Protein AF-A0A383D9Y8-F1 (afdb_monomer)

Secondary structure (DSSP, 8-state):
-HHHHHHHHH-HHHH-HHHHHHHHHHHHH-SS-HHHHHHHHHHHTSGGGTT--S----TTTS-GGGGGG-HHHHHHS-TTPPPPPPGGGGT-SSS--

Radius of gyration: 19.49 Å; Cα contacts (8 Å, |Δi|>4): 61; chains: 1; bounding box: 49×22×43 Å

Nearest PDB structures (foldseek):
  2lql-assembly1_A  TM=2.352E-01  e=9.912E+00  Homo sapiens

pLDDT: mean 93.59, std 3.79, range [82.75, 98.38]

Structure (mmCIF, N/CA/C/O backbone):
data_AF-A0A383D9Y8-F1
#
_entry.id   AF-A0A383D9Y8-F1
#
loop_
_atom_site.group_PDB
_atom_site.id
_atom_site.type_symbol
_atom_site.label_atom_id
_atom_site.label_alt_id
_atom_site.label_comp_id
_atom_site.label_asym_id
_atom_site.label_entity_id
_atom_site.label_seq_id
_atom_site.pdbx_PDB_ins_code
_atom_site.Cartn_x
_atom_site.Cartn_y
_atom_site.Cartn_z
_atom_site.occupancy
_atom_site.B_iso_or_equiv
_atom_site.auth_seq_id
_atom_site.auth_comp_id
_atom_site.auth_asym_id
_atom_site.auth_atom_id
_atom_site.pdbx_PDB_model_num
ATOM 1 N N . THR A 1 1 ? -11.311 -5.129 16.823 1.00 84.25 1 THR A N 1
ATOM 2 C CA . THR A 1 1 ? -9.914 -4.949 17.290 1.00 84.25 1 THR A CA 1
ATOM 3 C C . THR A 1 1 ? -9.938 -4.266 18.649 1.00 84.25 1 THR A C 1
ATOM 5 O O . THR A 1 1 ? -10.976 -3.720 19.000 1.00 84.25 1 THR A O 1
ATOM 8 N N . LYS A 1 2 ? -8.838 -4.279 19.417 1.00 88.50 2 LYS A N 1
ATOM 9 C CA . LYS A 1 2 ? -8.785 -3.608 20.731 1.00 88.50 2 LYS A CA 1
ATOM 10 C C . LYS A 1 2 ? -9.038 -2.095 20.623 1.00 88.50 2 LYS A C 1
ATOM 12 O O . LYS A 1 2 ? -9.883 -1.573 21.334 1.00 88.50 2 LYS A O 1
ATOM 17 N N . MET A 1 3 ? -8.417 -1.446 19.637 1.00 90.56 3 MET A N 1
ATOM 18 C CA . MET A 1 3 ? -8.632 -0.026 19.326 1.00 90.56 3 MET A CA 1
ATOM 19 C C . MET A 1 3 ? -10.109 0.312 19.060 1.00 90.56 3 MET A C 1
ATOM 21 O O . MET A 1 3 ? -10.609 1.313 19.557 1.00 90.56 3 MET A O 1
ATOM 25 N N . LEU A 1 4 ? -10.832 -0.530 18.309 1.00 89.56 4 LEU A N 1
ATOM 26 C CA . LEU A 1 4 ? -12.257 -0.305 18.036 1.00 89.56 4 LEU A CA 1
ATOM 27 C C . LEU A 1 4 ? -13.095 -0.330 19.322 1.00 89.56 4 LEU A C 1
ATOM 29 O O . LEU A 1 4 ? -14.019 0.463 19.471 1.00 89.56 4 LEU A O 1
ATOM 33 N N . GLN A 1 5 ? -12.769 -1.232 20.249 1.00 91.38 5 GLN A N 1
ATOM 34 C CA . GLN A 1 5 ? -13.477 -1.328 21.522 1.00 91.38 5 GLN A CA 1
ATOM 35 C C . GLN A 1 5 ? -13.221 -0.088 22.389 1.00 91.38 5 GLN A C 1
ATOM 37 O O . GLN A 1 5 ? -14.169 0.479 22.912 1.00 91.38 5 GLN A O 1
ATOM 42 N N . GLU A 1 6 ? -11.980 0.402 22.442 1.00 93.12 6 GLU A N 1
ATOM 43 C CA . GLU A 1 6 ? -11.624 1.625 23.180 1.00 93.12 6 GLU A CA 1
ATOM 44 C C . GLU A 1 6 ? -12.364 2.873 22.657 1.00 93.12 6 GLU A C 1
ATOM 46 O O . GLU A 1 6 ? -12.797 3.716 23.446 1.00 93.12 6 GLU A O 1
ATOM 51 N N . VAL A 1 7 ? -12.568 2.980 21.336 1.00 91.19 7 VAL A N 1
ATOM 52 C CA . VAL A 1 7 ? -13.365 4.062 20.721 1.00 91.19 7 VAL A CA 1
ATOM 53 C C . VAL A 1 7 ? -14.833 3.982 21.148 1.00 91.19 7 VAL A C 1
ATOM 55 O O . VAL A 1 7 ? -15.434 5.000 21.489 1.00 91.19 7 VAL A O 1
ATOM 58 N N . LEU A 1 8 ? -15.408 2.777 21.161 1.00 91.69 8 LEU A N 1
ATOM 59 C CA . LEU A 1 8 ? -16.796 2.562 21.572 1.00 91.69 8 LEU A CA 1
ATOM 60 C C . LEU A 1 8 ? -16.998 2.793 23.077 1.00 91.69 8 LEU A C 1
ATOM 62 O O . LEU A 1 8 ? -17.999 3.388 23.472 1.00 91.69 8 LEU A O 1
ATOM 66 N N . ASP A 1 9 ? -16.044 2.383 23.910 1.00 95.06 9 ASP A N 1
ATOM 67 C CA . ASP A 1 9 ? -16.102 2.567 25.365 1.00 95.06 9 ASP A CA 1
ATOM 68 C C . ASP A 1 9 ? -15.942 4.043 25.763 1.00 95.06 9 ASP A C 1
ATOM 70 O O . ASP A 1 9 ? -16.493 4.491 26.768 1.00 95.06 9 ASP A O 1
ATOM 74 N N . SER A 1 10 ? -15.215 4.825 24.957 1.00 93.81 10 SER A N 1
ATOM 75 C CA . SER A 1 10 ? -15.020 6.263 25.184 1.00 93.81 10 SER A CA 1
ATOM 76 C C . SER A 1 10 ? -16.290 7.093 24.960 1.00 93.81 10 SER A C 1
ATOM 78 O O . SER A 1 10 ? -16.401 8.187 25.519 1.00 93.81 10 SER A O 1
ATOM 80 N N . GLY A 1 11 ? -17.246 6.575 24.181 1.00 91.50 11 GLY A N 1
ATOM 81 C CA . GLY A 1 11 ? -18.537 7.207 23.913 1.00 91.50 11 GLY A CA 1
ATOM 82 C C . GLY A 1 11 ? -18.481 8.408 22.948 1.00 91.50 11 GLY A C 1
ATOM 83 O O . GLY A 1 11 ? -17.435 9.043 22.779 1.00 91.50 11 GLY A O 1
ATOM 84 N N . PRO A 1 12 ? -19.619 8.766 22.321 1.00 92.00 12 PRO A N 1
ATOM 85 C CA . PRO A 1 12 ? -19.683 9.762 21.245 1.00 92.00 12 PRO A CA 1
ATOM 86 C C . PRO A 1 12 ? -19.301 11.184 21.675 1.00 92.00 12 PRO A C 1
ATOM 88 O O . PRO A 1 12 ? -18.909 11.986 20.832 1.00 92.00 12 PRO A O 1
ATOM 91 N N . GLU A 1 13 ? -19.384 11.510 22.968 1.00 93.31 13 GLU A N 1
ATOM 92 C CA . GLU A 1 13 ? -19.002 12.832 23.484 1.00 93.31 13 GLU A CA 1
ATOM 93 C C . GLU A 1 13 ? -17.492 13.086 23.416 1.00 93.31 13 GLU A C 1
ATOM 95 O O . GLU A 1 13 ? -17.073 14.225 23.226 1.00 93.31 13 GLU A O 1
ATOM 100 N N . LYS A 1 14 ? -16.669 12.036 23.545 1.00 92.25 14 LYS A N 1
ATOM 101 C CA . LYS A 1 14 ? -15.203 12.159 23.529 1.00 92.25 14 LYS A CA 1
ATOM 102 C C . LYS A 1 14 ? -14.604 11.965 22.144 1.00 92.25 14 LYS A C 1
ATOM 104 O O . LYS A 1 14 ? -13.659 12.664 21.795 1.00 92.25 14 LYS A O 1
ATOM 109 N N . VAL A 1 15 ? -15.122 11.008 21.373 1.00 89.62 15 VAL A N 1
ATOM 110 C CA . VAL A 1 15 ? -14.572 10.670 20.045 1.00 89.62 15 VAL A CA 1
ATOM 111 C C . VAL A 1 15 ? -15.264 11.412 18.900 1.00 89.62 15 VAL A C 1
ATOM 113 O O . VAL A 1 15 ? -14.769 11.397 17.777 1.00 89.62 15 VAL A O 1
ATOM 116 N N . GLY A 1 16 ? -16.386 12.080 19.180 1.00 93.19 16 GLY A N 1
ATOM 117 C CA . GLY A 1 16 ? -17.249 12.696 18.176 1.00 93.19 16 GLY A CA 1
ATOM 118 C C . GLY A 1 16 ? -18.271 11.707 17.608 1.00 93.19 16 GLY A C 1
ATOM 119 O O . GLY A 1 16 ? -18.005 10.511 17.471 1.00 93.19 16 GLY A O 1
ATOM 120 N N . LYS A 1 17 ? -19.463 12.215 17.268 1.00 91.88 17 LYS A N 1
ATOM 121 C CA . LYS A 1 17 ? -20.590 11.394 16.791 1.00 91.88 17 LYS A CA 1
ATOM 122 C C . LYS A 1 17 ? -20.251 10.613 15.522 1.00 91.88 17 LYS A C 1
ATOM 124 O O . LYS A 1 17 ? -20.439 9.404 15.509 1.00 91.88 17 LYS A O 1
ATOM 129 N N . ASP A 1 18 ? -19.661 11.266 14.524 1.00 90.56 18 ASP A N 1
ATOM 130 C CA . ASP A 1 18 ? -19.348 10.630 13.236 1.00 90.56 18 ASP A CA 1
ATOM 131 C C . ASP A 1 18 ? -18.368 9.457 13.393 1.00 90.56 18 ASP A C 1
ATOM 133 O O . ASP A 1 18 ? -18.528 8.397 12.790 1.00 90.56 18 ASP A O 1
ATOM 137 N N . VAL A 1 19 ? -17.350 9.615 14.244 1.00 88.75 19 VAL A N 1
ATOM 138 C CA . VAL A 1 19 ? -16.363 8.560 14.519 1.00 88.75 19 VAL A CA 1
ATOM 139 C C . VAL A 1 19 ? -17.011 7.403 15.276 1.00 88.75 19 VAL A C 1
ATOM 141 O O . VAL A 1 19 ? -16.758 6.241 14.960 1.00 88.75 19 VAL A O 1
ATOM 144 N N . TYR A 1 20 ? -17.874 7.710 16.246 1.00 91.25 20 TYR A N 1
ATOM 145 C CA . TYR A 1 20 ? -18.599 6.710 17.022 1.00 91.25 20 TYR A CA 1
ATOM 146 C C . TYR A 1 20 ? -19.579 5.897 16.163 1.00 91.25 20 TYR A C 1
ATOM 148 O O . TYR A 1 20 ? -19.618 4.669 16.253 1.00 91.25 20 TYR A O 1
ATOM 156 N N . GLU A 1 21 ? -20.333 6.558 15.285 1.00 91.19 21 GLU A N 1
ATOM 157 C CA . GLU A 1 21 ? -21.257 5.907 14.351 1.00 91.19 21 GLU A CA 1
ATOM 158 C C . GLU A 1 21 ? -20.511 5.027 13.344 1.00 91.19 21 GLU A C 1
ATOM 160 O O . GLU A 1 21 ? -20.895 3.879 13.111 1.00 91.19 21 GLU A O 1
ATOM 165 N N . ASN A 1 22 ?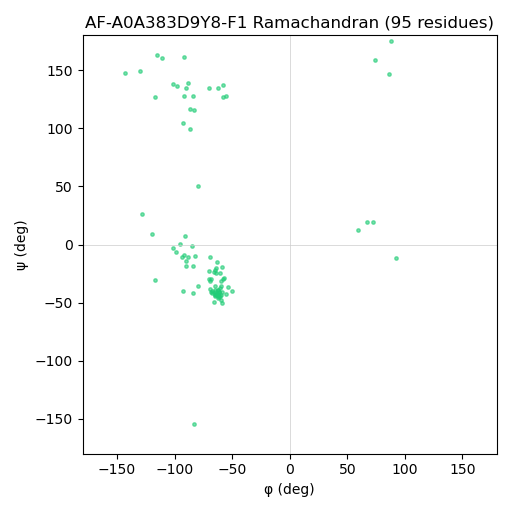 -19.386 5.507 12.810 1.00 87.75 22 ASN A N 1
ATOM 166 C CA . ASN A 1 22 ? -18.522 4.707 11.945 1.00 87.75 22 ASN A CA 1
ATOM 167 C C . ASN A 1 22 ? -17.946 3.483 12.672 1.00 87.75 22 ASN A C 1
ATOM 169 O O . ASN A 1 22 ? -17.905 2.394 12.099 1.00 87.75 22 ASN A O 1
ATOM 173 N N . ALA A 1 23 ? -17.561 3.622 13.943 1.00 88.75 23 ALA A N 1
ATOM 174 C CA . ALA A 1 23 ? -17.094 2.509 14.766 1.00 88.75 23 ALA A CA 1
ATOM 175 C C . ALA A 1 23 ? -18.200 1.467 15.021 1.00 88.75 23 ALA A C 1
ATOM 177 O O . ALA A 1 23 ? -17.949 0.262 14.936 1.00 88.75 23 ALA A O 1
ATOM 178 N N . LEU A 1 24 ? -19.438 1.903 15.280 1.00 90.69 24 LEU A N 1
ATOM 179 C CA . LEU A 1 24 ? -20.593 1.006 15.400 1.00 90.69 24 LEU A CA 1
ATOM 180 C C . LEU A 1 24 ? -20.860 0.257 14.091 1.00 90.69 24 LEU A C 1
ATOM 182 O O . LEU A 1 24 ? -21.022 -0.966 14.098 1.00 90.69 24 LEU A O 1
ATOM 186 N N . ASN A 1 25 ? -20.843 0.971 12.966 1.00 88.06 25 ASN A N 1
ATOM 187 C CA . ASN A 1 25 ? -21.006 0.375 11.644 1.00 88.06 25 ASN A CA 1
ATOM 188 C C . ASN A 1 25 ? -19.909 -0.653 11.352 1.00 88.06 25 ASN A C 1
ATOM 190 O O . ASN A 1 25 ? -20.213 -1.755 10.901 1.00 88.06 25 ASN A O 1
ATOM 194 N N . GLN A 1 26 ? -18.651 -0.350 11.678 1.00 88.38 26 GLN A N 1
ATOM 195 C CA . GLN A 1 26 ? -17.530 -1.276 11.510 1.00 88.38 26 GLN A CA 1
ATOM 196 C C . GLN A 1 26 ? -17.649 -2.516 12.412 1.00 88.38 26 GLN A C 1
ATOM 198 O O . GLN A 1 26 ? -17.282 -3.621 12.010 1.00 88.38 26 GLN A O 1
ATOM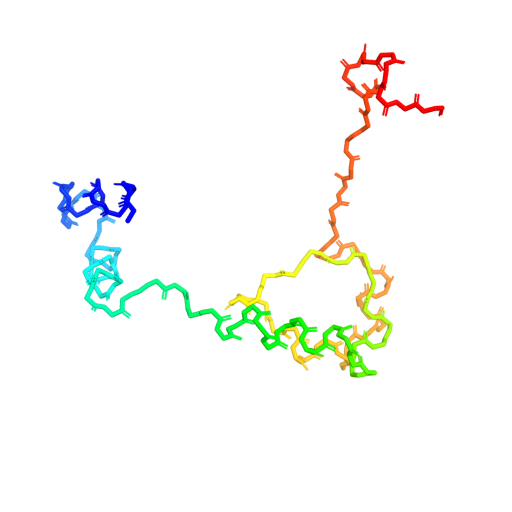 203 N N . LYS A 1 27 ? -18.175 -2.363 13.635 1.00 87.69 27 LYS A N 1
ATOM 204 C CA . LYS A 1 27 ? -18.425 -3.492 14.544 1.00 87.69 27 LYS A CA 1
ATOM 205 C C . LYS A 1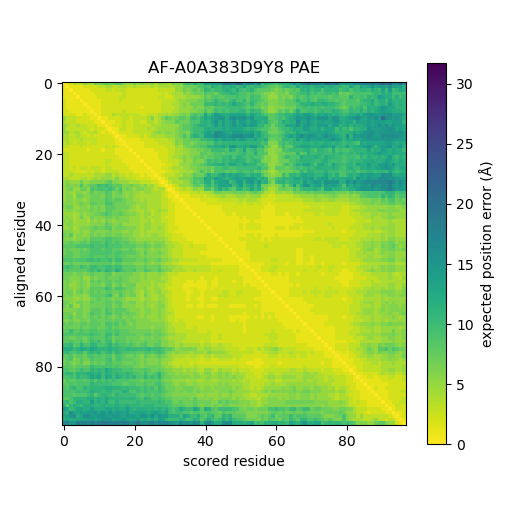 27 ? -19.487 -4.446 13.991 1.00 87.69 27 LYS A C 1
ATOM 207 O O . LYS A 1 27 ? -19.328 -5.655 14.137 1.00 87.69 27 LYS A O 1
ATOM 212 N N . ASN A 1 28 ? -20.533 -3.912 13.362 1.00 86.94 28 ASN A N 1
ATOM 213 C CA . ASN A 1 28 ? -21.656 -4.702 12.851 1.00 86.94 28 ASN A CA 1
ATOM 214 C C . ASN A 1 28 ? -21.389 -5.295 11.460 1.00 86.94 28 ASN A 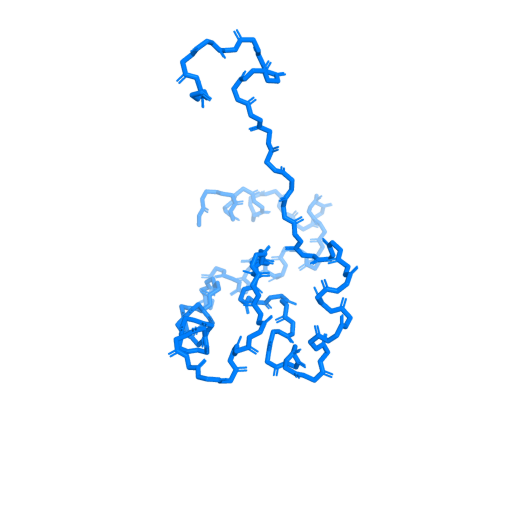C 1
ATOM 216 O O . ASN A 1 28 ? -21.714 -6.452 11.214 1.00 86.94 28 ASN A O 1
ATOM 220 N N . ASN A 1 29 ? -20.780 -4.517 10.562 1.00 84.69 29 ASN A N 1
ATOM 221 C CA . ASN A 1 29 ? -20.618 -4.872 9.148 1.00 84.69 29 ASN A CA 1
ATOM 222 C C . ASN A 1 29 ? -19.212 -5.395 8.811 1.00 84.69 29 ASN A C 1
ATOM 224 O O . ASN A 1 29 ? -18.956 -5.800 7.678 1.00 84.69 29 ASN A O 1
ATOM 228 N N . GLY A 1 30 ? -18.301 -5.404 9.787 1.00 82.75 30 GLY A N 1
ATOM 229 C CA . GLY A 1 30 ? -16.904 -5.773 9.596 1.00 82.75 30 GLY A CA 1
ATOM 230 C C . GLY A 1 30 ? -16.015 -4.595 9.187 1.00 82.75 30 GLY A C 1
ATOM 231 O O . GLY A 1 30 ? -16.454 -3.462 9.004 1.00 82.75 30 GLY A O 1
ATOM 232 N N . GLY A 1 31 ? -14.712 -4.870 9.107 1.00 83.94 31 GLY A N 1
ATOM 233 C CA . GLY A 1 31 ? -13.696 -3.890 8.727 1.00 83.94 31 GLY A CA 1
ATOM 234 C C . GLY A 1 31 ? -13.551 -3.717 7.215 1.00 83.94 31 GLY A C 1
ATOM 235 O O . GLY A 1 31 ? -14.461 -3.983 6.437 1.00 83.94 31 GLY A O 1
ATOM 236 N N . THR A 1 32 ? -12.363 -3.292 6.793 1.00 86.50 32 THR A N 1
ATOM 237 C CA . THR A 1 32 ? -12.017 -3.164 5.375 1.00 86.50 32 THR A CA 1
ATOM 238 C C . THR A 1 32 ? -12.179 -4.506 4.646 1.00 86.50 32 THR A C 1
ATOM 240 O O . THR A 1 32 ? -11.586 -5.498 5.079 1.00 86.50 32 THR A O 1
ATOM 243 N N . PRO A 1 33 ? -12.930 -4.564 3.531 1.00 90.75 33 PRO A N 1
ATOM 244 C CA . PRO A 1 33 ? -13.099 -5.796 2.769 1.00 90.75 33 PRO A CA 1
ATOM 245 C C . PRO A 1 33 ? -11.774 -6.317 2.199 1.00 90.75 33 PRO A C 1
ATOM 247 O O . PRO A 1 33 ? -11.030 -5.569 1.563 1.00 90.75 33 PRO A O 1
ATOM 250 N N . LEU A 1 34 ? -11.523 -7.628 2.324 1.00 91.50 34 LEU A N 1
ATOM 251 C CA . LEU A 1 34 ? -10.345 -8.289 1.732 1.00 91.50 34 LEU A CA 1
ATOM 252 C C . LEU A 1 34 ? -10.268 -8.110 0.210 1.00 91.50 34 LEU A C 1
ATOM 254 O O . LEU A 1 34 ? -9.175 -8.046 -0.353 1.00 91.50 34 LEU A O 1
ATOM 258 N N . LYS A 1 35 ? -11.430 -7.987 -0.444 1.00 95.06 35 LYS A N 1
ATOM 259 C CA . LYS A 1 35 ? -11.543 -7.793 -1.890 1.00 95.06 35 LYS A CA 1
ATOM 260 C C . LYS A 1 35 ? -10.722 -6.599 -2.383 1.00 95.06 35 LYS A C 1
ATOM 262 O O . LYS A 1 35 ? -10.117 -6.707 -3.43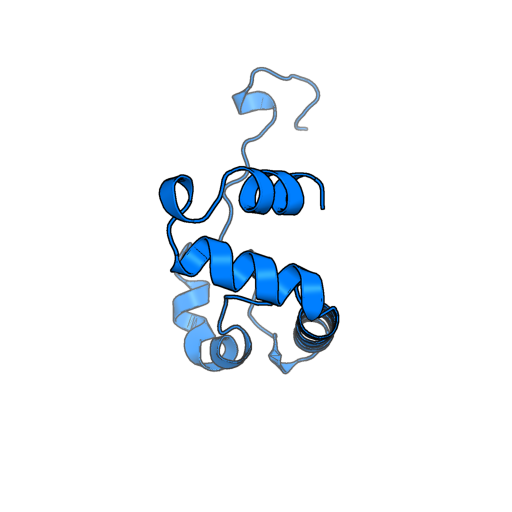4 1.00 95.06 35 LYS A O 1
ATOM 267 N N . LEU A 1 36 ? -10.631 -5.509 -1.616 1.00 96.06 36 LEU A N 1
ATOM 268 C CA . LEU A 1 36 ? -9.879 -4.320 -2.037 1.00 96.06 36 LEU A CA 1
ATOM 269 C C . LEU A 1 36 ? -8.389 -4.629 -2.233 1.00 96.06 36 LEU A C 1
ATOM 271 O O . LEU A 1 36 ? -7.799 -4.237 -3.235 1.00 96.06 36 LEU A O 1
ATOM 275 N N . GLY A 1 37 ? -7.792 -5.378 -1.301 1.00 96.31 37 GLY A N 1
ATOM 276 C CA . GLY A 1 37 ? -6.403 -5.821 -1.425 1.00 96.31 37 GLY A CA 1
ATOM 277 C C . GLY A 1 37 ? -6.213 -6.831 -2.558 1.00 96.31 37 GLY A C 1
ATOM 278 O O . GLY A 1 37 ? -5.237 -6.741 -3.297 1.00 96.31 37 GLY A O 1
ATOM 279 N N . ALA A 1 38 ? -7.162 -7.757 -2.728 1.00 97.81 38 ALA A N 1
ATOM 280 C CA . ALA A 1 38 ? -7.131 -8.728 -3.821 1.00 97.81 38 ALA A CA 1
ATOM 281 C C . ALA A 1 38 ? -7.231 -8.053 -5.200 1.00 97.81 38 ALA A C 1
ATOM 283 O O . ALA A 1 38 ? -6.460 -8.384 -6.096 1.00 97.81 38 ALA A O 1
ATOM 284 N N . ASP A 1 39 ? -8.125 -7.074 -5.355 1.00 98.25 39 ASP A N 1
ATOM 285 C CA . ASP A 1 39 ? -8.294 -6.304 -6.589 1.00 98.25 39 ASP A CA 1
ATOM 286 C C . ASP A 1 39 ? -7.004 -5.547 -6.943 1.00 98.25 39 ASP A C 1
ATOM 288 O O . ASP A 1 39 ? -6.560 -5.599 -8.090 1.00 98.25 39 ASP A O 1
ATOM 292 N N . LEU A 1 40 ? -6.366 -4.898 -5.958 1.00 98.31 40 LEU A N 1
ATOM 293 C CA . LEU A 1 40 ? -5.083 -4.222 -6.169 1.00 98.31 40 LEU A CA 1
ATOM 294 C C . LEU A 1 40 ? 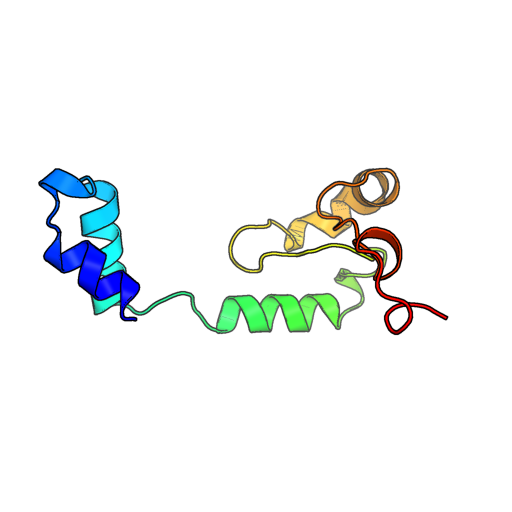-3.980 -5.216 -6.567 1.00 98.31 40 LEU A C 1
ATOM 296 O O . LEU A 1 40 ? -3.213 -4.938 -7.483 1.00 98.31 40 LEU A O 1
ATOM 300 N N . ALA A 1 41 ? -3.9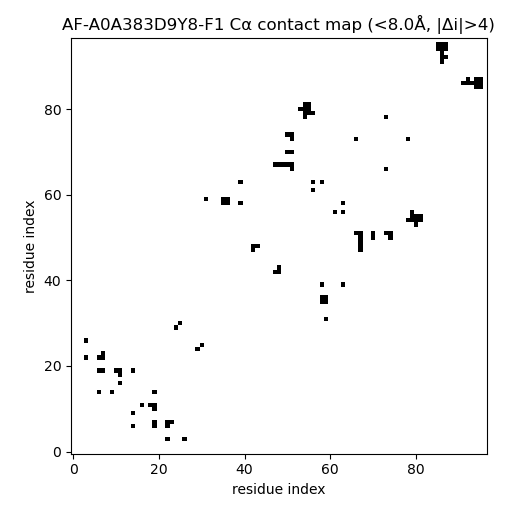03 -6.382 -5.919 1.00 98.12 41 ALA A N 1
ATOM 301 C CA . ALA A 1 41 ? -2.911 -7.403 -6.258 1.00 98.12 41 ALA A CA 1
ATOM 302 C C . ALA A 1 41 ? -3.083 -7.922 -7.696 1.00 98.12 41 ALA A C 1
ATOM 304 O O . ALA A 1 41 ? -2.101 -8.051 -8.422 1.00 98.12 41 ALA A O 1
ATOM 305 N N . VAL A 1 42 ? -4.325 -8.171 -8.127 1.00 98.31 42 VAL A N 1
ATOM 306 C CA . VAL A 1 42 ? -4.634 -8.580 -9.508 1.00 98.31 42 VAL A CA 1
ATOM 307 C C . VAL A 1 42 ? -4.274 -7.477 -10.502 1.00 98.31 42 VAL A C 1
ATOM 309 O O . VAL A 1 42 ? -3.673 -7.767 -11.534 1.00 98.31 42 VAL A O 1
ATOM 312 N N . PHE A 1 43 ? -4.589 -6.217 -10.191 1.00 98.38 43 PHE A N 1
ATOM 313 C CA . PHE A 1 43 ? -4.206 -5.075 -11.021 1.00 98.38 43 PHE A CA 1
ATOM 314 C C . PHE A 1 43 ? -2.687 -4.983 -11.202 1.00 98.38 43 PHE A C 1
ATOM 316 O O . PHE A 1 43 ? -2.225 -4.919 -12.341 1.00 98.38 43 PHE A O 1
ATOM 323 N N . LEU A 1 44 ? -1.921 -5.049 -10.106 1.00 97.56 44 LEU A N 1
ATOM 324 C CA . LEU A 1 44 ? -0.453 -5.001 -10.121 1.00 97.56 44 LEU A CA 1
ATOM 325 C C . LEU A 1 44 ? 0.193 -6.213 -10.813 1.00 97.56 44 LEU A C 1
ATOM 327 O O . LEU A 1 44 ? 1.325 -6.127 -11.274 1.00 97.56 44 LEU A O 1
ATOM 331 N N . ALA A 1 45 ? -0.509 -7.345 -10.889 1.00 97.81 45 ALA A N 1
ATOM 332 C CA . ALA A 1 45 ? -0.070 -8.526 -11.634 1.00 97.81 45 ALA A CA 1
ATOM 333 C C . ALA A 1 45 ? -0.439 -8.478 -13.131 1.00 97.81 45 ALA A C 1
ATOM 335 O O . ALA A 1 45 ? -0.131 -9.414 -13.870 1.00 97.81 45 ALA A O 1
ATOM 336 N N . SER A 1 46 ? -1.121 -7.423 -13.583 1.00 97.94 46 SER A N 1
ATOM 337 C CA . SER A 1 46 ? -1.589 -7.264 -14.961 1.00 97.94 46 SER A CA 1
ATOM 338 C C . SER A 1 46 ? -0.844 -6.149 -15.697 1.00 97.94 46 SER A C 1
ATOM 340 O O . SER A 1 46 ? -0.337 -5.212 -15.077 1.00 97.94 46 SER A O 1
ATOM 342 N N . SER A 1 47 ? -0.894 -6.182 -17.032 1.00 97.81 47 SER A N 1
ATOM 343 C CA . SER A 1 47 ? -0.329 -5.131 -17.892 1.00 97.81 47 SER A CA 1
ATOM 344 C C . SER A 1 47 ? -0.992 -3.762 -17.712 1.00 97.81 47 SER A C 1
ATOM 346 O O . SER A 1 47 ? -0.456 -2.746 -18.137 1.00 97.81 47 SER A O 1
ATOM 348 N N . ALA A 1 48 ? -2.165 -3.697 -17.071 1.00 97.00 48 ALA A N 1
ATOM 349 C CA . ALA A 1 48 ? -2.804 -2.423 -16.751 1.00 97.00 48 ALA A CA 1
ATOM 350 C C . ALA A 1 48 ? -1.971 -1.583 -15.770 1.00 97.00 48 ALA A C 1
ATOM 352 O O . ALA A 1 48 ? -2.177 -0.377 -15.690 1.00 97.00 48 ALA A O 1
ATOM 353 N N . SER A 1 49 ? -1.050 -2.205 -15.030 1.00 96.94 49 SER A N 1
ATOM 354 C CA . SER A 1 49 ? -0.164 -1.525 -14.084 1.00 96.94 49 SER A CA 1
ATOM 355 C C . SER A 1 49 ? 1.211 -1.171 -14.660 1.00 96.94 49 SER A C 1
ATOM 357 O O . SER A 1 49 ? 2.030 -0.576 -13.955 1.00 96.94 49 SER A O 1
ATOM 359 N N . ASP A 1 50 ? 1.472 -1.498 -15.931 1.00 97.25 50 ASP A N 1
ATOM 360 C CA . ASP A 1 50 ? 2.767 -1.261 -16.568 1.00 97.25 50 ASP A CA 1
ATOM 361 C C . ASP A 1 50 ? 3.164 0.222 -16.473 1.00 97.25 50 ASP A C 1
ATOM 363 O O . ASP A 1 50 ? 2.405 1.129 -16.815 1.00 97.25 50 ASP A O 1
ATOM 367 N N . GLY A 1 51 ? 4.377 0.470 -15.975 1.00 95.38 51 GLY A N 1
ATOM 368 C CA . GLY A 1 51 ? 4.904 1.816 -15.733 1.00 95.38 51 GLY A CA 1
ATOM 369 C C . GLY A 1 51 ? 4.654 2.370 -14.324 1.00 95.38 51 GLY A C 1
ATOM 370 O O . GLY A 1 51 ? 5.303 3.344 -13.943 1.00 95.38 51 GLY A O 1
ATOM 371 N N . ILE A 1 52 ? 3.804 1.742 -13.503 1.00 96.56 52 ILE A N 1
ATOM 372 C CA . ILE A 1 52 ? 3.614 2.126 -12.095 1.00 96.56 52 ILE A CA 1
ATOM 373 C C . ILE A 1 52 ? 4.657 1.405 -11.236 1.00 96.56 52 ILE A C 1
ATOM 375 O O . ILE A 1 52 ? 4.502 0.239 -10.882 1.00 96.56 52 ILE A O 1
ATOM 379 N N . THR A 1 53 ? 5.737 2.102 -10.876 1.00 93.12 53 THR A N 1
ATOM 380 C CA . THR A 1 53 ? 6.833 1.519 -10.085 1.00 93.12 53 THR A CA 1
ATOM 381 C C . THR A 1 53 ? 7.216 2.380 -8.881 1.00 93.12 53 THR A C 1
ATOM 383 O O . THR A 1 53 ? 7.081 3.609 -8.889 1.00 93.12 53 THR A O 1
ATOM 386 N N . GLY A 1 54 ? 7.680 1.713 -7.816 1.00 93.50 54 GLY A N 1
ATOM 387 C CA . GLY A 1 54 ? 8.222 2.361 -6.616 1.00 93.50 54 GLY A CA 1
ATOM 388 C C . GLY A 1 54 ? 7.205 3.149 -5.783 1.00 93.50 54 GLY A C 1
ATOM 389 O O . GLY A 1 54 ? 7.608 4.012 -5.008 1.00 93.50 54 GLY A O 1
ATOM 390 N N . LYS A 1 55 ? 5.904 2.879 -5.947 1.00 96.25 55 LYS A N 1
ATOM 391 C CA . LYS A 1 55 ? 4.822 3.591 -5.254 1.00 96.25 55 LYS A CA 1
ATOM 392 C C . LYS A 1 55 ? 4.272 2.782 -4.076 1.00 96.25 55 LYS A C 1
ATOM 394 O O . LYS A 1 55 ? 4.056 1.578 -4.184 1.00 96.25 55 LYS A O 1
ATOM 399 N N . LEU A 1 56 ? 4.020 3.459 -2.961 1.00 97.12 56 LEU A N 1
ATOM 400 C CA . LEU A 1 56 ? 3.236 2.983 -1.828 1.00 97.12 56 LEU A CA 1
ATOM 401 C C . LEU A 1 56 ? 1.757 3.224 -2.134 1.00 97.12 56 LEU A C 1
ATOM 403 O O . LEU A 1 56 ? 1.334 4.370 -2.242 1.00 97.12 56 LEU A O 1
ATOM 407 N N . ILE A 1 57 ? 0.985 2.145 -2.254 1.00 97.00 57 ILE A N 1
ATOM 408 C CA . ILE A 1 57 ? -0.421 2.204 -2.662 1.00 97.00 57 ILE A CA 1
ATOM 409 C C . ILE A 1 57 ? -1.312 1.692 -1.533 1.00 97.00 57 ILE A C 1
ATOM 411 O O . ILE A 1 57 ? -1.151 0.574 -1.040 1.00 97.00 57 ILE A O 1
ATOM 415 N N . SER A 1 58 ? -2.290 2.502 -1.155 1.00 96.75 58 SER A N 1
ATOM 416 C CA . SER A 1 58 ? -3.371 2.164 -0.245 1.00 96.75 58 SER A CA 1
ATOM 417 C C . SER A 1 58 ? -4.574 1.662 -1.039 1.00 96.75 58 SER A C 1
ATOM 419 O O . SER A 1 58 ? -5.324 2.445 -1.622 1.00 96.75 58 SER A O 1
ATOM 421 N N . ALA A 1 59 ? -4.801 0.344 -1.030 1.00 96.56 59 ALA A N 1
ATOM 422 C CA . ALA A 1 59 ? -5.920 -0.278 -1.745 1.00 96.56 59 ALA A CA 1
ATOM 423 C C . ALA A 1 59 ? -7.303 0.370 -1.490 1.00 96.56 59 ALA A C 1
ATOM 425 O O . ALA A 1 59 ? -8.059 0.494 -2.453 1.00 96.56 59 ALA A O 1
ATOM 426 N N . PRO A 1 60 ? -7.659 0.794 -0.254 1.00 95.00 60 PRO A N 1
ATOM 427 C CA . PRO A 1 60 ? -8.958 1.416 0.008 1.00 95.00 60 PRO A CA 1
ATOM 428 C C . PRO A 1 60 ? -9.042 2.919 -0.292 1.00 95.00 60 PRO A C 1
ATOM 430 O O . PRO A 1 60 ? -10.153 3.437 -0.358 1.00 95.00 60 PRO A O 1
ATOM 433 N N . TRP A 1 61 ? -7.915 3.631 -0.392 1.00 95.44 61 TRP A N 1
ATOM 434 C CA . TRP A 1 61 ? -7.905 5.103 -0.345 1.00 95.44 61 TRP A CA 1
ATOM 435 C C . TRP A 1 61 ? -7.392 5.736 -1.636 1.00 95.44 61 TRP A C 1
ATOM 437 O O . TRP A 1 61 ? -7.836 6.824 -2.000 1.00 95.44 61 TRP A O 1
ATOM 447 N N . ASP A 1 62 ? -6.493 5.058 -2.345 1.00 96.88 62 ASP A N 1
ATOM 448 C CA . ASP A 1 62 ? -5.926 5.581 -3.579 1.00 96.88 62 ASP A CA 1
ATOM 449 C C . ASP A 1 62 ? -6.778 5.192 -4.783 1.00 96.88 62 ASP A C 1
ATOM 451 O O . ASP A 1 62 ? -7.222 4.053 -4.927 1.00 96.88 62 ASP A O 1
ATOM 455 N N . LYS A 1 63 ? -6.952 6.131 -5.715 1.00 96.62 63 LYS A N 1
ATOM 456 C CA . LYS A 1 63 ? -7.613 5.888 -7.007 1.00 96.62 63 LYS A CA 1
ATOM 457 C C . LYS A 1 63 ? -6.664 5.215 -8.001 1.00 96.62 63 LYS A C 1
ATOM 459 O O . LYS A 1 63 ? -6.503 5.673 -9.128 1.00 96.62 63 LYS A O 1
ATOM 464 N N . TRP A 1 64 ? -6.010 4.137 -7.579 1.00 97.19 64 TRP A N 1
ATOM 465 C CA . TRP A 1 64 ? -4.964 3.454 -8.347 1.00 97.19 64 TRP A CA 1
ATOM 466 C C . TRP A 1 64 ? -5.454 2.918 -9.703 1.00 97.19 64 TRP A C 1
ATOM 468 O O . TRP A 1 64 ? -4.667 2.821 -10.638 1.00 97.19 64 TRP A O 1
ATOM 478 N N . MET A 1 65 ? -6.756 2.657 -9.865 1.00 96.50 65 MET A N 1
ATOM 479 C CA . MET A 1 65 ? -7.349 2.282 -11.160 1.00 96.50 65 MET A CA 1
ATOM 480 C C . MET A 1 65 ? -7.248 3.390 -12.223 1.00 96.50 65 MET A C 1
ATOM 482 O O . MET A 1 65 ? -7.265 3.096 -13.416 1.00 96.50 65 MET A O 1
ATOM 486 N N . ASP A 1 66 ? -7.143 4.658 -11.813 1.00 97.38 66 ASP A N 1
ATOM 487 C CA . ASP A 1 66 ? -6.997 5.798 -12.727 1.00 97.38 66 ASP A CA 1
ATOM 488 C C . ASP A 1 66 ? -5.532 6.132 -13.037 1.00 97.38 66 ASP A C 1
ATOM 490 O O . ASP A 1 66 ? -5.252 6.854 -13.992 1.00 97.38 66 ASP A O 1
ATOM 494 N N . TRP A 1 67 ? -4.582 5.591 -12.274 1.00 97.25 67 TRP A N 1
ATOM 495 C CA . TRP A 1 67 ? -3.155 5.902 -12.403 1.00 97.25 67 TRP A CA 1
ATOM 496 C C . TRP A 1 67 ? -2.533 5.592 -13.772 1.00 97.25 67 TRP A C 1
ATOM 498 O O . TRP A 1 67 ? -1.665 6.363 -14.182 1.00 97.25 67 TRP A O 1
ATOM 508 N N . PRO A 1 68 ? -2.978 4.578 -14.542 1.00 97.25 68 PRO A N 1
ATOM 509 C CA . PRO A 1 68 ? -2.489 4.372 -15.908 1.00 97.25 68 PRO A CA 1
ATOM 510 C C . PRO A 1 68 ? -2.722 5.572 -16.843 1.00 97.25 68 PRO A C 1
ATOM 512 O O . PRO A 1 68 ? -2.050 5.705 -17.861 1.00 97.25 68 PRO A O 1
ATOM 515 N N . LYS A 1 69 ? -3.646 6.480 -16.497 1.00 97.62 69 LYS A N 1
ATOM 516 C CA . LYS A 1 69 ? -3.899 7.729 -17.236 1.00 97.62 69 LYS A CA 1
ATOM 517 C C . LYS A 1 69 ? -2.920 8.855 -16.870 1.00 97.62 69 LYS A C 1
ATOM 519 O O . LYS A 1 69 ? -2.911 9.875 -17.549 1.00 97.62 69 LYS A O 1
ATOM 524 N N . HIS A 1 70 ? -2.116 8.672 -15.820 1.00 96.81 70 HIS A N 1
ATOM 525 C CA . HIS A 1 70 ? -1.251 9.687 -15.203 1.00 96.81 70 HIS A CA 1
ATOM 526 C C . HIS A 1 70 ? 0.206 9.210 -15.053 1.00 96.81 70 HIS A C 1
ATOM 528 O O . HIS A 1 70 ? 0.925 9.622 -14.141 1.00 96.81 70 HIS A O 1
ATOM 534 N N . LEU A 1 71 ? 0.649 8.284 -15.914 1.00 96.38 71 LEU A N 1
ATOM 535 C CA . LEU A 1 71 ? 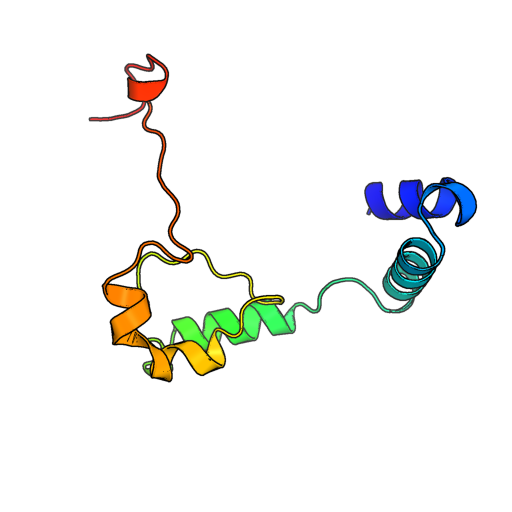1.970 7.652 -15.798 1.00 96.38 71 LEU A CA 1
ATOM 536 C C . LEU A 1 71 ? 3.121 8.659 -15.874 1.00 96.38 71 LEU A C 1
ATOM 538 O O . LEU A 1 71 ? 4.119 8.493 -15.177 1.00 96.38 71 LEU A O 1
ATOM 542 N N . ASN A 1 72 ? 2.987 9.704 -16.693 1.00 95.88 72 ASN A N 1
ATOM 543 C CA . ASN A 1 72 ? 4.026 10.719 -16.816 1.00 95.88 72 ASN A CA 1
ATOM 544 C C . ASN A 1 72 ? 4.178 11.500 -15.504 1.00 95.88 72 ASN A C 1
ATOM 546 O O . ASN A 1 72 ? 5.279 11.595 -14.968 1.00 95.88 72 ASN A O 1
ATOM 550 N N . GLU A 1 73 ? 3.073 11.989 -14.939 1.00 95.94 73 GLU A N 1
ATOM 551 C CA . GLU A 1 73 ? 3.060 12.717 -13.669 1.00 95.94 73 GLU A CA 1
ATOM 552 C C . GLU A 1 73 ? 3.572 11.849 -12.511 1.00 95.94 73 GLU A C 1
ATOM 554 O O . GLU A 1 73 ? 4.357 12.315 -11.683 1.00 95.94 73 GLU A O 1
ATOM 559 N N . LEU A 1 74 ? 3.188 10.569 -12.478 1.00 95.25 74 LEU A N 1
ATOM 560 C CA . LEU A 1 74 ? 3.674 9.592 -11.496 1.00 95.25 74 LEU A CA 1
ATOM 561 C C . LEU A 1 74 ? 5.159 9.244 -11.672 1.00 95.25 74 LEU A C 1
ATOM 563 O O . LEU A 1 74 ? 5.819 8.864 -10.703 1.00 95.25 74 LEU A O 1
ATOM 567 N N . GLY A 1 75 ? 5.674 9.315 -12.899 1.00 93.19 75 GLY A N 1
ATOM 568 C CA . GLY A 1 75 ? 7.059 8.986 -13.226 1.00 93.19 75 GLY A CA 1
ATOM 569 C C . GLY A 1 75 ? 8.039 10.106 -12.886 1.00 93.19 75 GLY A C 1
ATOM 570 O O . GLY A 1 75 ? 9.154 9.826 -12.453 1.00 93.19 75 GLY A O 1
ATOM 571 N N . ILE A 1 76 ? 7.626 11.367 -13.051 1.00 95.12 76 ILE A N 1
ATOM 572 C CA . ILE A 1 76 ? 8.491 12.535 -12.815 1.00 95.12 76 ILE A CA 1
ATOM 573 C C . ILE A 1 76 ? 8.406 13.097 -11.390 1.00 95.12 76 ILE A C 1
ATOM 575 O O . ILE A 1 76 ? 9.183 13.987 -11.049 1.00 95.12 76 ILE A O 1
ATOM 579 N N . SER A 1 77 ? 7.464 12.622 -10.570 1.00 94.75 77 SER A N 1
ATOM 580 C CA . SER A 1 77 ? 7.251 13.107 -9.202 1.00 94.75 77 SER A CA 1
ATOM 581 C C . SER A 1 77 ? 7.540 12.046 -8.140 1.00 94.75 77 SER A C 1
ATOM 583 O O . SER A 1 77 ? 7.594 10.845 -8.409 1.00 94.75 77 SER A O 1
ATOM 585 N N . ASP A 1 78 ? 7.713 12.503 -6.901 1.00 94.44 78 ASP A N 1
ATOM 586 C CA . ASP A 1 78 ? 7.894 11.671 -5.709 1.00 94.44 78 ASP A CA 1
ATOM 587 C C . ASP A 1 78 ? 6.568 11.329 -5.008 1.00 94.44 78 ASP A C 1
ATOM 589 O O . ASP A 1 78 ? 6.565 10.706 -3.942 1.00 94.44 78 ASP A O 1
ATOM 593 N N . VAL A 1 79 ? 5.426 11.676 -5.611 1.00 95.12 79 VAL A N 1
ATOM 594 C CA . VAL A 1 79 ? 4.108 11.375 -5.051 1.00 95.12 79 VAL A CA 1
ATOM 595 C C . VAL A 1 79 ? 3.951 9.866 -4.847 1.00 95.12 79 VAL A C 1
ATOM 597 O O . VAL A 1 79 ? 4.376 9.053 -5.673 1.00 95.12 79 VAL A O 1
ATOM 600 N N . TYR A 1 80 ? 3.388 9.490 -3.699 1.00 95.75 80 TYR A N 1
ATOM 601 C CA . TYR A 1 80 ? 3.261 8.101 -3.243 1.00 95.75 80 TYR A CA 1
ATOM 602 C C . TYR A 1 80 ? 4.593 7.344 -3.091 1.00 95.75 80 TYR A C 1
ATOM 604 O O . TYR A 1 80 ? 4.576 6.130 -2.937 1.00 95.75 80 TYR A O 1
ATOM 612 N N . SER A 1 81 ? 5.754 8.000 -3.116 1.00 95.81 81 SER A N 1
ATOM 613 C CA . SER A 1 81 ? 7.050 7.324 -2.968 1.00 95.81 81 SER A CA 1
ATOM 614 C C . SER A 1 81 ? 7.559 7.427 -1.528 1.00 95.81 81 SER A C 1
ATOM 616 O O . SER A 1 81 ? 7.498 8.484 -0.902 1.00 95.81 81 SER A O 1
ATOM 618 N N . LEU A 1 82 ? 8.081 6.326 -0.980 1.00 94.06 82 LEU A N 1
ATOM 619 C CA . LEU A 1 82 ? 8.710 6.329 0.343 1.00 94.06 82 LEU A CA 1
ATOM 620 C C . LEU A 1 82 ? 10.205 6.631 0.232 1.00 94.06 82 LEU A C 1
ATOM 622 O O . LEU A 1 82 ? 10.919 6.005 -0.552 1.00 94.06 82 LEU A O 1
ATOM 626 N N . ARG A 1 83 ? 10.712 7.518 1.095 1.00 91.81 83 ARG A N 1
ATOM 627 C CA . ARG A 1 83 ? 12.156 7.675 1.301 1.00 91.81 83 ARG A CA 1
ATOM 628 C C . ARG A 1 83 ? 12.625 6.675 2.354 1.00 91.81 83 ARG A C 1
ATOM 630 O O . ARG A 1 83 ? 12.230 6.754 3.516 1.00 91.81 83 ARG A O 1
ATOM 637 N N . ARG A 1 84 ? 13.498 5.751 1.953 1.00 92.06 84 ARG A N 1
ATOM 638 C CA . ARG A 1 84 ? 14.163 4.829 2.879 1.00 92.06 84 ARG A CA 1
ATOM 639 C C . ARG A 1 84 ? 15.180 5.587 3.735 1.00 92.06 84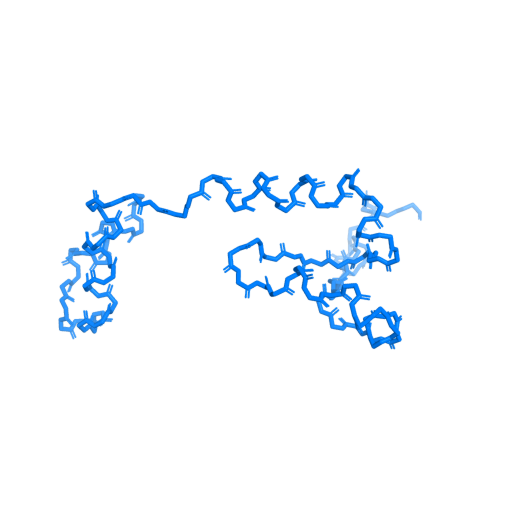 ARG A C 1
ATOM 641 O O . ARG A 1 84 ? 15.975 6.360 3.211 1.00 92.06 84 ARG A O 1
ATOM 648 N N . ILE A 1 85 ? 15.159 5.305 5.033 1.00 94.19 85 ILE A N 1
ATOM 649 C CA . ILE A 1 85 ? 16.234 5.627 5.975 1.00 94.19 85 ILE A CA 1
ATOM 650 C C . ILE A 1 85 ? 17.152 4.406 6.023 1.00 94.19 85 ILE A C 1
ATOM 652 O O . ILE A 1 85 ? 16.667 3.287 6.204 1.00 94.19 85 ILE A O 1
ATOM 656 N N . VAL A 1 86 ? 18.448 4.603 5.814 1.00 95.31 86 VAL A N 1
ATOM 657 C CA . VAL A 1 86 ? 19.449 3.525 5.804 1.00 95.31 86 VAL A CA 1
ATOM 658 C C . VAL A 1 86 ? 20.066 3.324 7.194 1.00 95.31 86 VAL A C 1
ATOM 660 O O . VAL A 1 86 ? 19.961 4.193 8.059 1.00 95.31 86 VAL A O 1
ATOM 663 N N . GLY A 1 87 ? 20.691 2.172 7.445 1.00 95.75 87 GLY A N 1
ATOM 664 C CA . GLY A 1 87 ? 21.295 1.845 8.743 1.00 95.75 87 GLY A CA 1
ATOM 665 C C . GLY A 1 87 ? 22.373 2.846 9.159 1.00 95.75 87 GLY A C 1
ATOM 666 O O . GLY A 1 87 ? 22.371 3.335 10.291 1.00 95.75 87 GLY A O 1
ATOM 667 N N . ARG A 1 88 ? 23.204 3.269 8.204 1.00 94.69 88 ARG A N 1
ATOM 668 C CA . ARG A 1 88 ? 24.184 4.352 8.384 1.00 94.69 88 ARG A CA 1
ATOM 669 C C . ARG A 1 88 ? 23.564 5.686 8.820 1.00 94.69 88 ARG A C 1
ATOM 671 O O . ARG A 1 88 ? 24.202 6.415 9.573 1.00 94.69 88 ARG A O 1
ATOM 678 N N . ASP A 1 89 ? 22.310 5.986 8.457 1.00 95.75 89 ASP A N 1
ATOM 679 C CA . ASP A 1 89 ? 21.609 7.202 8.921 1.00 95.75 89 ASP A CA 1
ATOM 680 C C . ASP A 1 89 ? 21.268 7.147 10.420 1.00 95.75 89 ASP A C 1
ATOM 682 O O . ASP A 1 89 ? 20.795 8.130 10.997 1.00 95.75 89 ASP A O 1
ATOM 686 N N . ARG A 1 90 ? 21.418 5.979 11.050 1.00 96.19 90 ARG A N 1
ATOM 687 C CA . ARG A 1 90 ? 21.191 5.739 12.480 1.00 96.19 90 ARG A CA 1
ATOM 688 C C . ARG A 1 90 ? 22.444 5.243 13.198 1.00 96.19 90 ARG A C 1
ATOM 690 O O . ARG A 1 90 ? 22.359 4.876 14.364 1.00 96.19 90 ARG A O 1
ATOM 697 N N . GLY A 1 91 ? 23.596 5.272 12.525 1.00 95.12 91 GLY A N 1
ATOM 698 C CA . GLY A 1 91 ? 24.867 4.812 13.083 1.00 95.12 91 GLY A CA 1
ATOM 699 C C . GLY A 1 91 ? 24.973 3.292 13.215 1.00 95.12 91 GLY A C 1
ATOM 700 O O . GLY A 1 91 ? 25.796 2.817 13.989 1.00 95.12 91 GLY A O 1
ATOM 701 N N . PHE A 1 92 ? 24.147 2.530 12.494 1.00 97.19 92 PHE A N 1
ATOM 702 C CA . PHE A 1 92 ? 24.271 1.076 12.431 1.00 97.19 92 PHE A CA 1
ATOM 703 C C . PHE A 1 92 ? 25.297 0.682 11.369 1.00 97.19 92 PHE A C 1
ATOM 705 O O . PHE A 1 92 ? 25.196 1.101 10.217 1.00 97.19 92 PHE A O 1
ATOM 712 N N . ASP A 1 93 ? 26.256 -0.150 11.761 1.00 93.31 93 ASP A N 1
ATOM 713 C CA . ASP A 1 93 ? 27.314 -0.711 10.912 1.00 93.31 93 ASP A CA 1
ATOM 714 C C . ASP A 1 93 ? 26.909 -2.031 10.231 1.00 93.31 93 ASP A C 1
ATOM 716 O O . ASP A 1 93 ? 27.582 -2.490 9.314 1.00 93.31 93 ASP A O 1
ATOM 720 N N . TRP A 1 94 ? 25.783 -2.618 10.641 1.00 92.44 94 TRP A N 1
ATOM 721 C CA . TRP A 1 94 ? 25.234 -3.867 10.102 1.00 92.44 94 TRP A CA 1
ATOM 722 C C . TRP A 1 94 ? 24.114 -3.667 9.067 1.00 92.44 94 TRP A C 1
ATOM 724 O O . TRP A 1 94 ? 23.608 -4.643 8.515 1.00 92.44 94 TRP A O 1
ATOM 734 N N . GLY A 1 95 ? 23.665 -2.426 8.848 1.00 88.75 95 GLY A N 1
ATOM 735 C CA . GLY A 1 95 ? 22.434 -2.142 8.099 1.00 88.75 95 GLY A CA 1
ATOM 736 C C . GLY A 1 95 ? 22.596 -1.953 6.588 1.00 88.75 95 GLY A C 1
ATOM 737 O O . GLY A 1 95 ? 21.605 -2.059 5.866 1.00 88.75 95 GLY A O 1
ATOM 738 N N . ASP A 1 96 ? 23.808 -1.675 6.104 1.00 90.50 96 ASP A N 1
ATOM 739 C CA . ASP A 1 96 ? 24.100 -1.401 4.692 1.00 90.50 96 ASP A CA 1
ATOM 740 C C . ASP A 1 96 ? 25.467 -2.001 4.304 1.00 90.50 96 ASP A C 1
ATOM 742 O O . ASP A 1 96 ? 26.358 -2.078 5.150 1.00 90.50 96 ASP A O 1
ATOM 746 N N . VAL A 1 97 ? 25.611 -2.440 3.044 1.00 85.19 97 VAL A N 1
ATOM 747 C CA . VAL A 1 97 ? 26.860 -2.981 2.455 1.00 85.19 97 VAL A CA 1
ATOM 748 C C . VAL A 1 97 ? 27.682 -1.865 1.823 1.00 85.19 97 VAL A C 1
ATOM 750 O O . VAL A 1 97 ? 27.058 -0.966 1.209 1.00 85.19 97 VAL A O 1
#

Solvent-accessible surface area (backbone atoms only — not comparable to full-atom values): 6101 Å² total; per-residue (Å²): 106,72,69,57,50,54,51,60,73,58,32,44,89,73,64,34,57,70,56,36,53,51,48,52,48,34,71,75,73,44,73,86,62,69,61,41,55,52,53,48,51,55,43,67,75,34,79,76,34,69,84,74,70,80,62,64,79,51,56,90,77,49,70,65,91,57,41,70,80,41,45,66,64,56,67,79,44,67,72,54,45,80,83,83,82,54,27,62,81,72,74,38,82,85,58,61,134

Sequence (97 aa):
TKMLQEVLDSGPEKVGKDVYENALNQKNNGGTPLKLGADLAVFLASSASDGITGKLISAPWDKWMDWPKHLNELGISDVYSLRRIVGRDRGFDWGDV

Foldseek 3Di:
DVVLVVLCVCDCVVNNPVSNVVSVCCVVVPDDDPVLVVVVVVCCVDPLCPLVPQAQDDSVPDPSNCCSVVSVVNVVDCPRHDDDDFCVNVPHPPGDD

Organism: NCBI:txid408172

Mean predicted aligned error: 5.79 Å